Protein AF-A0AA35T4J7-F1 (afdb_monomer_lite)

pLDDT: mean 96.48, std 3.63, range [68.69, 98.81]

Radius of gyration: 11.73 Å; chains: 1; bounding box: 30×26×27 Å

InterPro domains:
  IPR006140 D-isomer specific 2-hydroxyacid dehydrogenase, NAD-binding domain [PF02826] (1-76)
  IPR029752 D-isomer specific 2-hydroxyacid dehydrogenase, NAD-binding domain conserved site 1 [PS00065] (1-28)
  IPR029753 D-isomer specific 2-hydroxyacid dehydrogenase, NAD-binding domain conserved site [PS00670] (49-71)
  IPR036291 NAD(P)-binding domain superfamily [SSF51735] (1-76)
  IPR050857 D-isomer specific 2-hydroxyacid dehydrogenases [PTHR42789] (1-76)

Sequence (77 aa):
MGIVGFGRIGQVVCRKALAFGFEILACDPFVPAETATKLGGKMVDMPTLLKESDFVTLHSPLIPETRNMIGAAELAS

Organism: Geodia barretti (NCBI:txid519541)

Structure (mmCIF, N/CA/C/O backbone):
data_AF-A0AA35T4J7-F1
#
_entry.id   AF-A0AA35T4J7-F1
#
loop_
_atom_site.group_PDB
_atom_site.id
_atom_site.type_symbol
_atom_site.label_atom_id
_atom_site.label_alt_id
_atom_site.label_comp_id
_atom_site.label_asym_id
_atom_site.label_entity_id
_atom_site.label_seq_id
_atom_site.pdbx_PDB_ins_code
_atom_site.Cartn_x
_atom_site.Cartn_y
_atom_site.Cartn_z
_atom_site.occupancy
_atom_site.B_iso_or_equiv
_atom_site.auth_seq_id
_atom_site.auth_comp_id
_atom_site.auth_asym_id
_atom_site.auth_atom_id
_atom_site.pdbx_PDB_model_num
ATOM 1 N N . MET A 1 1 ? -8.622 3.419 2.523 1.00 97.94 1 MET A N 1
ATOM 2 C CA . MET A 1 1 ? -8.135 2.255 1.739 1.00 97.94 1 MET A CA 1
ATOM 3 C C . MET A 1 1 ? -6.667 2.449 1.396 1.00 97.94 1 MET A C 1
ATOM 5 O O . MET A 1 1 ? -6.307 3.455 0.793 1.00 97.94 1 MET A O 1
ATOM 9 N N . GLY A 1 2 ? -5.844 1.476 1.769 1.00 98.56 2 GLY A N 1
ATOM 10 C CA . GLY A 1 2 ? -4.409 1.427 1.537 1.00 98.56 2 GLY A CA 1
ATOM 11 C C . GLY A 1 2 ? -4.057 0.682 0.251 1.00 98.56 2 GLY A C 1
ATOM 12 O O . GLY A 1 2 ? -4.539 -0.422 0.004 1.00 98.56 2 GLY A O 1
ATOM 13 N N . ILE A 1 3 ? -3.201 1.279 -0.573 1.00 98.69 3 ILE A N 1
ATOM 14 C CA . ILE A 1 3 ? -2.698 0.714 -1.827 1.00 98.69 3 ILE A CA 1
ATOM 15 C C . ILE A 1 3 ? -1.180 0.551 -1.716 1.00 98.69 3 ILE A C 1
ATOM 17 O O . ILE A 1 3 ? -0.440 1.534 -1.745 1.00 98.69 3 ILE A O 1
ATOM 21 N N . VAL A 1 4 ? -0.712 -0.693 -1.623 1.00 98.31 4 VAL A N 1
ATOM 22 C CA . VAL A 1 4 ? 0.718 -1.029 -1.627 1.00 98.31 4 VAL A CA 1
ATOM 23 C C . VAL A 1 4 ? 1.159 -1.310 -3.060 1.00 98.31 4 VAL A C 1
ATOM 25 O O . VAL A 1 4 ? 0.623 -2.202 -3.715 1.00 98.31 4 VAL A O 1
ATOM 28 N N . GLY A 1 5 ? 2.147 -0.565 -3.550 1.00 97.50 5 GLY A N 1
ATOM 29 C CA . GLY A 1 5 ? 2.544 -0.565 -4.957 1.00 97.50 5 GLY A CA 1
ATOM 30 C C . GLY A 1 5 ? 1.666 0.383 -5.778 1.00 97.50 5 GLY A C 1
ATOM 31 O O . GLY A 1 5 ? 0.535 0.067 -6.153 1.00 97.50 5 GLY A O 1
ATOM 32 N N . PHE A 1 6 ? 2.207 1.556 -6.102 1.00 98.12 6 PHE A N 1
ATOM 33 C CA . PHE A 1 6 ? 1.504 2.662 -6.759 1.00 98.12 6 PHE A CA 1
ATOM 34 C C . PHE A 1 6 ? 1.911 2.845 -8.231 1.00 98.12 6 PHE A C 1
ATOM 36 O O . PHE A 1 6 ? 1.899 3.946 -8.794 1.00 98.12 6 PHE A O 1
ATOM 43 N N . GLY A 1 7 ? 2.243 1.728 -8.884 1.00 96.19 7 GLY A N 1
ATOM 44 C CA . GLY A 1 7 ? 2.437 1.643 -10.329 1.00 96.19 7 GLY A CA 1
ATOM 45 C C . GLY A 1 7 ? 1.121 1.709 -11.116 1.00 96.19 7 GLY A C 1
ATOM 46 O O . GLY A 1 7 ? 0.075 2.134 -10.623 1.00 96.19 7 GLY A O 1
ATOM 47 N N . ARG A 1 8 ? 1.139 1.241 -12.369 1.00 96.94 8 ARG A N 1
ATOM 48 C CA . ARG A 1 8 ? -0.007 1.364 -13.293 1.00 96.94 8 ARG A CA 1
ATOM 49 C C . ARG A 1 8 ? -1.318 0.791 -12.734 1.00 96.94 8 ARG A C 1
ATOM 51 O O . ARG A 1 8 ? -2.359 1.424 -12.890 1.00 96.94 8 ARG A O 1
ATOM 58 N N . ILE A 1 9 ? -1.277 -0.384 -12.099 1.00 98.12 9 ILE A N 1
ATOM 59 C CA . ILE A 1 9 ? -2.473 -1.039 -11.541 1.00 98.12 9 ILE A CA 1
ATOM 60 C C . ILE A 1 9 ? -2.969 -0.289 -10.300 1.00 98.12 9 ILE A C 1
ATOM 62 O O . ILE A 1 9 ? -4.141 0.082 -10.261 1.00 98.12 9 ILE A O 1
ATOM 66 N N . GLY A 1 10 ? -2.084 0.018 -9.345 1.00 98.06 10 GLY A N 1
ATOM 67 C CA . GLY A 1 10 ? -2.437 0.775 -8.138 1.00 98.06 10 GLY A CA 1
ATOM 68 C C . GLY A 1 10 ? -3.079 2.131 -8.451 1.00 98.06 10 GLY A C 1
ATOM 69 O O . GLY A 1 10 ? -4.089 2.492 -7.856 1.00 98.06 10 GLY A O 1
ATOM 70 N N . GLN A 1 11 ? -2.592 2.839 -9.474 1.00 98.25 11 GLN A N 1
ATOM 71 C CA . GLN A 1 11 ? -3.188 4.104 -9.924 1.00 98.25 11 GLN A CA 1
ATOM 72 C C . GLN A 1 11 ? -4.585 3.940 -10.545 1.00 98.25 11 GLN A C 1
ATOM 74 O O . GLN A 1 11 ? -5.439 4.815 -10.391 1.00 98.25 11 GLN A O 1
ATOM 79 N N . VAL A 1 12 ? -4.840 2.840 -11.263 1.00 98.38 12 VAL A N 1
ATOM 80 C CA . VAL A 1 12 ? -6.184 2.528 -11.784 1.00 98.38 12 VAL A CA 1
ATOM 81 C C . VAL A 1 12 ? -7.141 2.215 -10.636 1.00 98.38 12 VAL A C 1
ATOM 83 O O . VAL A 1 12 ? -8.276 2.690 -10.657 1.00 98.38 12 VAL A O 1
ATOM 86 N N . VAL A 1 13 ? -6.689 1.449 -9.641 1.00 98.44 13 VAL A N 1
ATOM 87 C CA . VAL A 1 13 ? -7.481 1.133 -8.445 1.00 98.44 13 VAL A CA 1
ATOM 88 C C . VAL A 1 13 ? -7.786 2.398 -7.650 1.00 98.44 13 VAL A C 1
ATOM 90 O O . VAL A 1 13 ? -8.948 2.616 -7.334 1.00 98.44 13 VAL A O 1
ATOM 93 N N . CYS A 1 14 ? -6.800 3.276 -7.440 1.00 98.44 14 CYS A N 1
ATOM 94 C CA . CYS A 1 14 ? -6.979 4.577 -6.793 1.00 98.44 14 CYS A CA 1
ATOM 95 C C . CYS A 1 14 ? -8.114 5.387 -7.435 1.00 98.44 14 CYS A C 1
ATOM 97 O O . CYS A 1 14 ? -9.078 5.737 -6.760 1.00 98.44 14 CYS A O 1
ATOM 99 N N . ARG A 1 15 ? -8.072 5.592 -8.762 1.00 98.06 15 ARG A N 1
ATOM 100 C CA . ARG A 1 15 ? -9.124 6.339 -9.480 1.00 98.06 15 ARG A CA 1
ATOM 101 C C . ARG A 1 15 ? -10.515 5.730 -9.313 1.00 98.06 15 ARG A C 1
ATOM 103 O O . ARG A 1 15 ? -11.489 6.464 -9.195 1.00 98.06 15 ARG A O 1
ATOM 110 N N . LYS A 1 16 ? -10.618 4.398 -9.322 1.00 98.12 16 LYS A N 1
ATOM 111 C CA . LYS A 1 16 ? -11.900 3.709 -9.124 1.00 98.12 16 LYS A CA 1
ATOM 112 C C . LYS A 1 16 ? -12.382 3.843 -7.684 1.00 98.12 16 LYS A C 1
ATOM 114 O O . LYS A 1 16 ? -13.535 4.183 -7.478 1.00 98.12 16 LYS A O 1
ATOM 119 N N . ALA A 1 17 ? -11.508 3.614 -6.709 1.00 98.12 17 ALA A N 1
ATOM 120 C CA . ALA A 1 17 ? -11.836 3.686 -5.291 1.00 98.12 17 ALA A CA 1
ATOM 121 C C . ALA A 1 17 ? -12.274 5.103 -4.878 1.00 98.12 17 ALA A C 1
ATOM 123 O O . ALA A 1 17 ? -13.264 5.253 -4.171 1.00 98.12 17 ALA A O 1
ATOM 124 N N . LEU A 1 18 ? -11.639 6.148 -5.413 1.00 97.88 18 LEU A N 1
ATOM 125 C CA . LEU A 1 18 ? -12.083 7.530 -5.201 1.00 97.88 18 LEU A CA 1
ATOM 126 C C . LEU A 1 18 ? -13.515 7.778 -5.693 1.00 97.88 18 LEU A C 1
ATOM 128 O O . LEU A 1 18 ? -14.273 8.477 -5.030 1.00 97.88 18 LEU A O 1
ATOM 132 N N . ALA A 1 19 ? -13.926 7.165 -6.808 1.00 97.81 19 ALA A N 1
ATOM 133 C CA . ALA A 1 19 ? -15.302 7.273 -7.301 1.00 97.81 19 ALA A CA 1
ATOM 134 C C . ALA A 1 19 ? -16.336 6.607 -6.370 1.00 97.81 19 ALA A C 1
ATOM 136 O O . ALA A 1 19 ? -17.516 6.939 -6.433 1.00 97.81 19 ALA A O 1
ATOM 137 N N . PHE A 1 20 ? -15.895 5.699 -5.494 1.00 97.38 20 PHE A N 1
ATOM 138 C CA . PHE A 1 20 ? -16.710 5.102 -4.433 1.00 97.38 20 PHE A CA 1
ATOM 139 C C . PHE A 1 20 ? -16.602 5.853 -3.095 1.00 97.38 20 PHE A C 1
ATOM 141 O O . PHE A 1 20 ? -17.172 5.403 -2.106 1.00 97.38 20 PHE A O 1
ATOM 148 N N . GLY A 1 21 ? -15.893 6.986 -3.048 1.00 96.94 21 GLY A N 1
ATOM 149 C CA . GLY A 1 21 ? -15.757 7.810 -1.845 1.00 96.94 21 GLY A CA 1
ATOM 150 C C . GLY A 1 21 ? -14.710 7.319 -0.843 1.00 96.94 21 GLY A C 1
ATOM 151 O O . GLY A 1 21 ? -14.738 7.744 0.307 1.00 96.94 21 GLY A O 1
ATOM 152 N N . PHE A 1 22 ? -13.789 6.437 -1.244 1.00 98.12 22 PHE A N 1
ATOM 153 C CA . PHE A 1 22 ? -12.688 6.033 -0.367 1.00 98.12 22 PHE A CA 1
ATOM 154 C C . PHE A 1 22 ? -11.667 7.158 -0.188 1.00 98.12 22 PHE A C 1
ATOM 156 O O . PHE A 1 22 ? -11.235 7.774 -1.162 1.00 98.12 22 PHE A O 1
ATOM 163 N N . GLU A 1 23 ? -11.170 7.321 1.035 1.00 98.25 23 GLU A N 1
ATOM 164 C CA . GLU A 1 23 ? -9.908 8.017 1.288 1.00 98.25 23 GLU A CA 1
ATOM 165 C C . GLU A 1 23 ? -8.735 7.085 0.950 1.00 98.25 23 GLU A C 1
ATOM 167 O O . GLU A 1 23 ? -8.718 5.918 1.363 1.00 98.25 23 GLU A O 1
ATOM 172 N N . ILE A 1 24 ? -7.768 7.567 0.161 1.00 98.62 24 ILE A N 1
ATOM 173 C CA . ILE A 1 24 ? -6.685 6.732 -0.375 1.00 98.62 24 ILE A CA 1
ATOM 174 C C . ILE A 1 24 ? -5.349 7.052 0.284 1.00 98.62 24 ILE A C 1
ATOM 176 O O . ILE A 1 24 ? -4.818 8.154 0.140 1.00 98.62 24 ILE A O 1
ATOM 180 N N . LEU A 1 25 ? -4.766 6.025 0.898 1.00 98.81 25 LEU A N 1
ATOM 181 C CA . LEU A 1 25 ? -3.372 5.986 1.319 1.00 98.81 25 LEU A CA 1
ATOM 182 C C . LEU A 1 25 ? -2.589 5.109 0.338 1.00 98.81 25 LEU A C 1
ATOM 184 O O . LEU A 1 25 ? -3.024 4.014 -0.011 1.00 98.81 25 LEU A O 1
ATOM 188 N N . ALA A 1 26 ? -1.444 5.584 -0.131 1.00 98.62 26 ALA A N 1
ATOM 189 C CA . ALA A 1 26 ? -0.567 4.859 -1.040 1.00 98.62 26 ALA A CA 1
ATOM 190 C C . ALA A 1 26 ? 0.807 4.661 -0.398 1.00 98.62 26 ALA A C 1
ATOM 192 O O . ALA A 1 26 ? 1.294 5.555 0.287 1.00 98.62 26 ALA A O 1
ATOM 193 N N . CYS A 1 27 ? 1.440 3.519 -0.652 1.00 98.31 27 CYS A N 1
ATOM 194 C CA . CYS A 1 27 ? 2.823 3.262 -0.266 1.00 98.31 27 CYS A CA 1
ATOM 195 C C . CYS A 1 27 ? 3.575 2.644 -1.446 1.00 98.31 27 CYS A C 1
ATOM 197 O O . CYS A 1 27 ? 3.205 1.577 -1.945 1.00 98.31 27 CYS A O 1
ATOM 199 N N . ASP A 1 28 ? 4.622 3.323 -1.906 1.00 97.25 28 ASP A N 1
ATOM 200 C CA . ASP A 1 28 ? 5.518 2.836 -2.949 1.00 97.25 28 ASP A CA 1
ATOM 201 C C . ASP A 1 28 ? 6.898 3.504 -2.799 1.00 97.25 28 ASP A C 1
ATOM 203 O O . ASP A 1 28 ? 6.967 4.734 -2.775 1.00 97.25 28 ASP A O 1
ATOM 207 N N . PRO A 1 29 ? 7.997 2.736 -2.687 1.00 93.94 29 PRO A N 1
ATOM 208 C CA . PRO A 1 29 ? 9.330 3.302 -2.480 1.00 93.94 29 PRO A CA 1
ATOM 209 C C . PRO A 1 29 ? 9.950 3.914 -3.747 1.00 93.94 29 PRO A C 1
ATOM 211 O O . PRO A 1 29 ? 10.940 4.635 -3.650 1.00 93.94 29 PRO A O 1
ATOM 214 N N . PHE A 1 30 ? 9.403 3.632 -4.932 1.00 93.56 30 PHE A N 1
ATOM 215 C CA . PHE A 1 30 ? 9.963 4.055 -6.218 1.00 93.56 30 PHE A CA 1
ATOM 216 C C . PHE A 1 30 ? 9.134 5.145 -6.902 1.00 93.56 30 PHE A C 1
ATOM 218 O O . PHE A 1 30 ? 9.642 5.855 -7.772 1.00 93.56 30 PHE A O 1
ATOM 225 N N . VAL A 1 31 ? 7.859 5.287 -6.538 1.00 95.75 31 VAL A N 1
A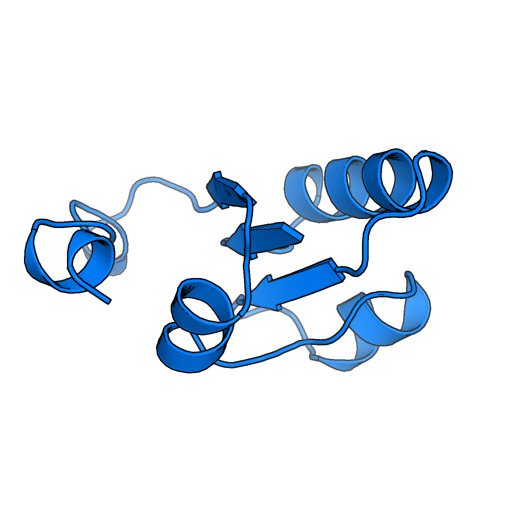TOM 226 C CA . VAL A 1 31 ? 6.963 6.289 -7.121 1.00 95.75 31 VAL A CA 1
ATOM 227 C C . VAL A 1 31 ? 7.016 7.595 -6.316 1.00 95.75 31 VAL A C 1
ATOM 229 O O . VAL A 1 31 ? 6.783 7.579 -5.108 1.00 95.75 31 VAL A O 1
ATOM 232 N N . PRO A 1 32 ? 7.241 8.758 -6.958 1.00 96.94 32 PRO A N 1
ATOM 233 C CA . PRO A 1 32 ? 7.226 10.044 -6.266 1.00 96.94 32 PRO A CA 1
ATOM 234 C C . PRO A 1 32 ? 5.880 10.319 -5.588 1.00 96.94 32 PRO A C 1
ATOM 236 O O . PRO A 1 32 ? 4.827 10.125 -6.206 1.00 96.94 32 PRO A O 1
ATOM 239 N N . ALA A 1 33 ? 5.913 10.858 -4.365 1.00 95.94 33 ALA A N 1
ATOM 240 C CA . ALA A 1 33 ? 4.723 11.149 -3.560 1.00 95.94 33 ALA A CA 1
ATOM 241 C C . ALA A 1 33 ? 3.682 12.017 -4.292 1.00 95.94 33 ALA A C 1
ATOM 243 O O . ALA A 1 33 ? 2.481 11.765 -4.196 1.00 95.94 33 ALA A O 1
ATOM 244 N N . GLU A 1 34 ? 4.139 12.977 -5.105 1.00 97.38 34 GLU A N 1
ATOM 245 C CA . GLU A 1 34 ? 3.281 13.835 -5.933 1.00 97.38 34 GLU A CA 1
ATOM 246 C C . GLU A 1 34 ? 2.348 13.056 -6.869 1.00 97.38 34 GLU A C 1
ATOM 248 O O . GLU A 1 34 ? 1.290 13.558 -7.248 1.00 97.38 34 GLU A O 1
ATOM 253 N N . THR A 1 35 ? 2.728 11.838 -7.265 1.00 97.12 35 THR A N 1
ATOM 254 C CA . THR A 1 35 ? 1.919 10.988 -8.148 1.00 97.12 35 THR A CA 1
ATOM 255 C C . THR A 1 35 ? 0.611 10.583 -7.474 1.00 97.12 35 THR A C 1
ATOM 257 O O . THR A 1 35 ? -0.433 10.581 -8.124 1.00 97.12 35 THR A O 1
ATOM 260 N N . ALA A 1 36 ? 0.648 10.275 -6.172 1.00 97.19 36 ALA A N 1
ATOM 261 C CA . ALA A 1 36 ? -0.553 9.986 -5.394 1.00 97.19 36 ALA A CA 1
ATOM 262 C C . ALA A 1 36 ? -1.394 11.254 -5.209 1.00 97.19 36 ALA A C 1
ATOM 264 O O . ALA A 1 36 ? -2.587 11.230 -5.509 1.00 97.19 36 ALA A O 1
ATOM 265 N N . THR A 1 37 ? -0.757 12.373 -4.844 1.00 97.06 37 THR A N 1
ATOM 266 C CA . THR A 1 37 ? -1.431 13.666 -4.644 1.00 97.06 37 THR A CA 1
ATOM 267 C C . THR A 1 37 ? -2.193 14.118 -5.889 1.00 97.06 37 THR A C 1
ATOM 269 O O . THR A 1 37 ? -3.358 14.493 -5.797 1.00 97.06 37 THR A O 1
ATOM 272 N N . LYS A 1 38 ? -1.580 14.016 -7.078 1.00 97.81 38 LYS A N 1
ATOM 273 C CA . LYS A 1 38 ? -2.220 14.363 -8.363 1.00 97.81 38 LYS A CA 1
ATOM 274 C C . LYS A 1 38 ? -3.448 13.507 -8.676 1.00 97.81 38 LYS A C 1
ATOM 276 O O . LYS A 1 38 ? -4.317 13.949 -9.419 1.00 97.81 38 LYS A O 1
ATOM 281 N N . LEU A 1 39 ? -3.509 12.287 -8.143 1.00 97.38 39 LEU A N 1
ATOM 282 C CA . LEU A 1 39 ? -4.640 11.381 -8.321 1.00 97.38 39 LEU A CA 1
ATOM 283 C C . LEU A 1 39 ? -5.675 11.481 -7.199 1.00 97.38 39 LEU A C 1
ATOM 285 O O . LEU A 1 39 ? -6.674 10.786 -7.300 1.00 97.38 39 LEU A O 1
ATOM 289 N N . GLY A 1 40 ? -5.475 12.326 -6.182 1.00 96.81 40 GLY A N 1
ATOM 290 C CA . GLY A 1 40 ? -6.391 12.467 -5.044 1.00 96.81 40 GLY A CA 1
ATOM 291 C C . GLY A 1 40 ? -6.121 11.506 -3.882 1.00 96.81 40 GLY A C 1
ATOM 292 O O . GLY A 1 40 ? -6.95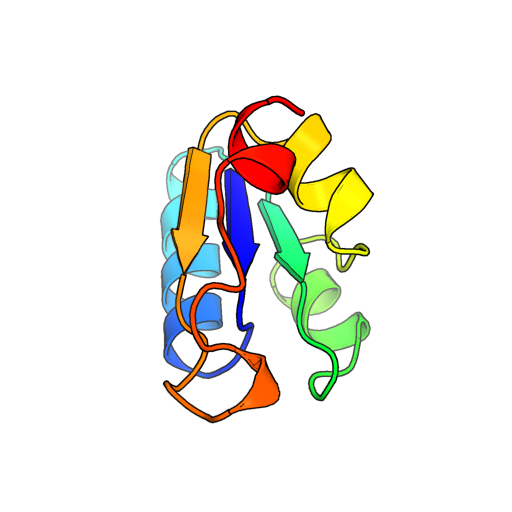6 11.384 -2.994 1.00 96.81 40 GLY A O 1
ATOM 293 N N . GLY A 1 41 ? -4.973 10.821 -3.876 1.00 97.56 41 GLY A N 1
ATOM 294 C CA . GLY A 1 41 ? -4.503 10.019 -2.743 1.00 97.56 41 GLY A CA 1
ATOM 295 C C . GLY A 1 41 ? -3.350 10.685 -1.990 1.00 97.56 41 GLY A C 1
ATOM 296 O O . GLY A 1 41 ? -2.809 11.703 -2.417 1.00 97.56 41 GLY A O 1
ATOM 297 N N . LYS A 1 42 ? -2.928 10.076 -0.882 1.00 98.44 42 LYS A N 1
ATOM 298 C CA . LYS A 1 42 ? -1.802 10.531 -0.057 1.00 98.44 42 LYS A CA 1
ATOM 299 C C . LYS A 1 42 ? -0.731 9.446 0.013 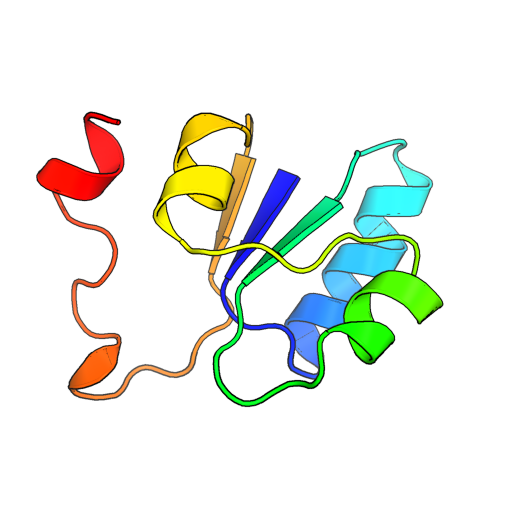1.00 98.44 42 LYS A C 1
ATOM 301 O O . LYS A 1 42 ? -1.032 8.315 0.379 1.00 98.44 42 LYS A O 1
ATOM 306 N N . MET A 1 43 ? 0.515 9.783 -0.323 1.00 98.38 43 MET A N 1
ATOM 307 C CA . MET A 1 43 ? 1.645 8.869 -0.122 1.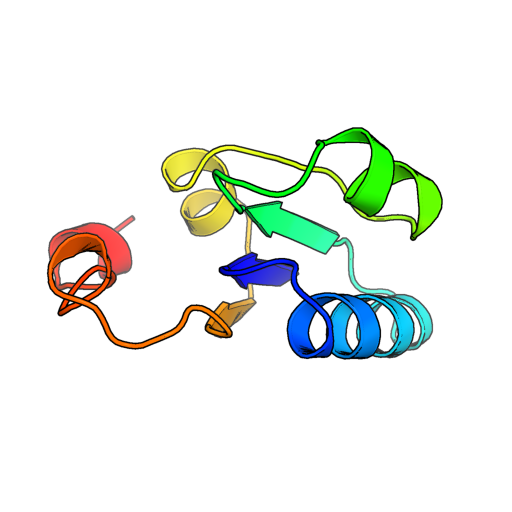00 98.38 43 MET A CA 1
ATOM 308 C C . MET A 1 43 ? 2.044 8.856 1.359 1.00 98.38 43 MET A C 1
ATOM 310 O O . MET A 1 43 ? 2.228 9.921 1.951 1.00 98.38 43 MET A O 1
ATOM 314 N N . VAL A 1 44 ? 2.172 7.671 1.946 1.00 98.56 44 VAL A N 1
ATOM 315 C CA . VAL A 1 44 ? 2.550 7.439 3.348 1.00 98.56 44 VAL A CA 1
ATOM 316 C C . VAL A 1 44 ? 3.501 6.241 3.456 1.00 98.56 44 VAL A C 1
ATOM 318 O O . VAL A 1 44 ? 3.709 5.500 2.491 1.00 98.56 44 VAL A O 1
ATOM 321 N N . ASP A 1 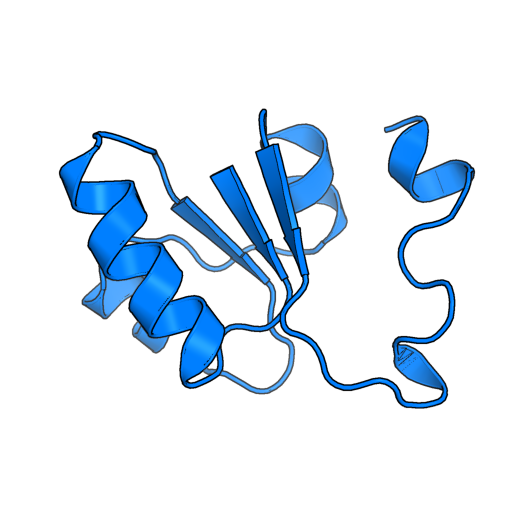45 ? 4.100 6.051 4.630 1.00 97.38 45 ASP A N 1
ATOM 322 C CA . ASP A 1 45 ? 4.875 4.845 4.924 1.00 97.38 45 ASP A CA 1
ATOM 323 C C . ASP A 1 45 ? 3.975 3.622 5.188 1.00 97.38 45 ASP A C 1
ATOM 325 O O . ASP A 1 45 ? 2.762 3.737 5.383 1.00 97.38 45 ASP A O 1
ATOM 329 N N . MET A 1 46 ? 4.575 2.426 5.153 1.00 96.12 46 MET A N 1
ATOM 330 C CA . MET A 1 46 ? 3.854 1.165 5.357 1.00 96.12 46 MET A CA 1
ATOM 331 C C . MET A 1 46 ? 3.173 1.083 6.737 1.00 96.12 46 MET A C 1
ATOM 333 O O . MET A 1 46 ? 1.994 0.733 6.766 1.00 96.12 46 MET A O 1
ATOM 337 N N . PRO A 1 47 ? 3.834 1.419 7.867 1.00 96.44 47 PRO A N 1
ATOM 338 C CA . PRO A 1 47 ? 3.178 1.380 9.176 1.00 96.44 47 PRO A CA 1
ATOM 339 C C . PRO A 1 47 ? 1.932 2.268 9.259 1.00 96.44 47 PRO A C 1
ATOM 341 O O . PRO A 1 47 ? 0.902 1.833 9.769 1.00 96.44 47 PRO A O 1
ATOM 344 N N . THR A 1 48 ? 1.999 3.490 8.721 1.00 98.00 48 THR A N 1
ATOM 345 C CA . THR A 1 48 ? 0.852 4.407 8.668 1.00 98.00 48 THR A CA 1
ATOM 346 C C . THR A 1 48 ? -0.253 3.838 7.788 1.00 98.00 48 THR A C 1
ATOM 348 O O . THR A 1 48 ? -1.414 3.835 8.188 1.00 98.00 48 THR A O 1
ATOM 351 N N . LEU A 1 49 ? 0.100 3.310 6.608 1.00 98.06 49 LEU A N 1
ATOM 352 C CA . LEU A 1 49 ? -0.866 2.710 5.691 1.00 98.06 49 LEU A CA 1
ATOM 353 C C . LEU A 1 49 ? -1.638 1.574 6.360 1.00 98.06 49 LEU A C 1
ATOM 355 O O . LEU A 1 49 ? -2.862 1.559 6.259 1.00 98.06 49 LEU A O 1
ATOM 359 N N . LEU A 1 50 ? -0.946 0.643 7.020 1.00 97.50 50 LEU A N 1
ATOM 360 C CA . LEU A 1 50 ? -1.582 -0.508 7.667 1.00 97.50 50 LEU A CA 1
ATOM 361 C C . LEU A 1 50 ? -2.489 -0.076 8.821 1.00 97.50 50 LEU A C 1
ATOM 363 O O . LEU A 1 50 ? -3.621 -0.536 8.907 1.00 97.50 50 LEU A O 1
ATOM 367 N N . LYS A 1 51 ? -2.028 0.869 9.647 1.00 97.25 51 LYS A N 1
ATOM 368 C CA . LYS A 1 51 ? -2.770 1.347 10.817 1.00 97.25 51 LYS A CA 1
ATOM 369 C C . LYS A 1 51 ? -4.038 2.132 10.469 1.00 97.25 51 LYS A C 1
ATOM 371 O O . LYS A 1 51 ? -5.021 2.062 11.198 1.00 97.25 51 LYS A O 1
ATOM 376 N N . GLU A 1 52 ? -4.004 2.932 9.406 1.00 97.44 52 GLU A N 1
ATOM 377 C CA . GLU A 1 52 ? -5.099 3.849 9.052 1.00 97.44 52 GLU A CA 1
ATOM 378 C C . GLU A 1 52 ? -6.056 3.284 7.985 1.00 97.44 52 GLU A C 1
ATOM 380 O O . GLU A 1 52 ? -7.064 3.912 7.669 1.00 97.44 52 GLU A O 1
ATOM 385 N N . SER A 1 53 ? -5.762 2.123 7.391 1.00 97.75 53 SER A N 1
ATOM 386 C CA . SER A 1 53 ? -6.566 1.579 6.290 1.00 97.75 53 SER A CA 1
ATOM 387 C C . SER A 1 53 ? -7.563 0.515 6.737 1.00 97.75 53 SER A C 1
ATOM 389 O O . SER A 1 53 ? -7.166 -0.564 7.153 1.00 97.75 53 SER A O 1
ATOM 391 N N . ASP A 1 54 ? -8.853 0.727 6.458 1.00 96.88 54 ASP A N 1
ATOM 392 C CA . ASP A 1 54 ? -9.879 -0.322 6.634 1.00 96.88 54 ASP A CA 1
ATOM 393 C C . ASP A 1 54 ? -9.734 -1.487 5.637 1.00 96.88 54 ASP A C 1
ATOM 395 O O . ASP A 1 54 ? -10.157 -2.613 5.884 1.00 96.88 54 ASP A O 1
ATOM 399 N N . PHE A 1 55 ? -9.150 -1.203 4.471 1.00 97.31 55 PHE A N 1
ATOM 400 C CA . PHE A 1 55 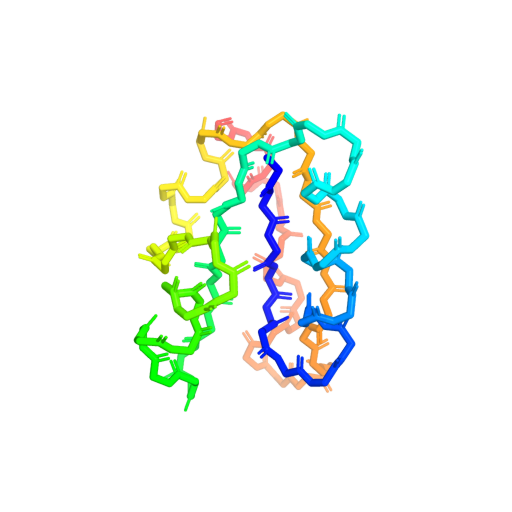? -8.900 -2.169 3.403 1.00 97.31 55 PHE A CA 1
ATOM 401 C C . PHE A 1 55 ? -7.512 -1.940 2.834 1.00 97.31 55 PHE A C 1
ATOM 403 O O . PHE A 1 55 ? -7.177 -0.798 2.517 1.00 97.31 55 PHE A O 1
ATOM 410 N N . VAL A 1 56 ? -6.750 -3.012 2.624 1.00 97.81 56 VAL A N 1
ATOM 411 C CA . VAL A 1 56 ? -5.423 -2.966 2.000 1.00 97.81 56 VAL A CA 1
ATOM 412 C C . VAL A 1 56 ? -5.414 -3.827 0.739 1.00 97.81 56 VAL A C 1
ATOM 414 O O . VAL A 1 56 ? -5.884 -4.962 0.746 1.00 97.81 56 VAL A O 1
ATOM 417 N N . THR A 1 57 ? -4.872 -3.289 -0.352 1.00 98.25 57 THR A N 1
ATOM 418 C CA . THR A 1 57 ? -4.653 -4.013 -1.612 1.00 98.25 57 THR A CA 1
ATOM 419 C C . THR A 1 57 ? -3.176 -4.005 -1.990 1.00 98.25 57 THR A C 1
ATOM 421 O O . THR A 1 57 ? -2.496 -2.985 -1.856 1.00 98.25 57 THR A O 1
ATOM 424 N N . LEU A 1 58 ? -2.679 -5.144 -2.477 1.00 97.81 58 LEU A N 1
ATOM 425 C CA . LEU A 1 58 ? -1.286 -5.326 -2.880 1.00 97.81 58 LEU A CA 1
ATOM 426 C C . LEU A 1 58 ? -1.173 -5.366 -4.409 1.00 97.81 58 LEU A C 1
ATOM 428 O O . LEU A 1 58 ? -1.794 -6.189 -5.081 1.00 97.81 58 LEU A O 1
ATOM 432 N N . HIS A 1 59 ? -0.344 -4.484 -4.954 1.00 97.31 59 HIS A N 1
ATOM 433 C CA . HIS A 1 59 ? 0.007 -4.399 -6.373 1.00 97.31 59 HIS A CA 1
ATOM 434 C C . HIS A 1 59 ? 1.525 -4.307 -6.586 1.00 97.31 59 HIS A C 1
ATOM 436 O O . HIS A 1 59 ? 1.981 -3.923 -7.666 1.00 97.31 59 HIS A O 1
ATOM 442 N N . SER A 1 60 ? 2.311 -4.642 -5.561 1.00 94.88 60 SER A N 1
ATOM 443 C CA . SER A 1 60 ? 3.757 -4.802 -5.658 1.00 94.88 60 SER A CA 1
ATOM 444 C C . SER A 1 60 ? 4.111 -6.079 -6.442 1.00 94.88 60 SER A C 1
ATOM 446 O O . SER A 1 60 ? 3.400 -7.084 -6.353 1.00 94.88 60 SER A O 1
ATOM 448 N N . PRO A 1 61 ? 5.197 -6.074 -7.239 1.00 94.50 61 PRO A N 1
ATOM 449 C CA . PRO A 1 61 ? 5.701 -7.297 -7.854 1.00 94.50 61 PRO A CA 1
ATOM 450 C C . PRO A 1 61 ? 6.225 -8.249 -6.775 1.00 94.50 61 PRO A C 1
ATOM 452 O O . PRO A 1 61 ? 6.666 -7.802 -5.717 1.00 94.50 61 PRO A O 1
ATOM 455 N N . LEU A 1 62 ? 6.234 -9.554 -7.056 1.00 95.81 62 LEU A N 1
ATOM 456 C CA . LEU A 1 62 ? 6.865 -10.539 -6.178 1.00 95.81 62 LEU A CA 1
ATOM 457 C C . LEU A 1 62 ? 8.380 -10.568 -6.427 1.00 95.81 62 LEU A C 1
ATOM 459 O O . LEU A 1 62 ? 8.836 -11.096 -7.440 1.00 95.81 62 LEU A O 1
ATOM 463 N N . ILE A 1 63 ? 9.141 -10.012 -5.489 1.00 94.38 63 ILE A N 1
ATOM 464 C CA . ILE A 1 63 ? 10.610 -9.969 -5.447 1.00 94.38 63 ILE A CA 1
ATOM 465 C C . ILE A 1 63 ? 11.075 -10.326 -4.021 1.00 94.38 63 ILE A C 1
ATOM 467 O O . ILE A 1 63 ? 10.229 -10.392 -3.122 1.00 94.38 63 ILE A O 1
ATOM 471 N N . PRO A 1 64 ? 12.369 -10.604 -3.769 1.00 95.62 64 PRO A N 1
ATOM 472 C CA . PRO A 1 64 ? 12.847 -10.950 -2.427 1.00 95.62 64 PRO A CA 1
ATOM 473 C C . PRO A 1 64 ? 12.411 -9.963 -1.336 1.00 95.62 64 PRO A C 1
ATOM 475 O O . PRO A 1 64 ? 12.018 -10.388 -0.256 1.00 95.62 64 PRO A O 1
ATOM 478 N N . GLU A 1 65 ? 12.399 -8.670 -1.649 1.00 91.25 65 GLU A N 1
ATOM 479 C CA . GLU A 1 65 ? 12.058 -7.574 -0.740 1.00 91.25 65 GLU A CA 1
ATOM 480 C C . GLU A 1 65 ? 10.558 -7.497 -0.414 1.00 91.25 65 GLU A C 1
ATOM 482 O O . GLU A 1 65 ? 10.180 -6.971 0.628 1.00 91.25 65 GLU A O 1
ATOM 487 N N . THR A 1 66 ? 9.688 -8.002 -1.295 1.00 94.88 66 THR A N 1
ATOM 488 C CA . THR A 1 66 ? 8.221 -7.967 -1.121 1.00 94.88 66 THR A CA 1
ATOM 489 C C . THR A 1 66 ? 7.643 -9.324 -0.727 1.00 94.88 66 THR A C 1
ATOM 491 O O . THR A 1 66 ? 6.461 -9.441 -0.391 1.00 94.88 66 THR A O 1
ATOM 494 N N . ARG A 1 67 ? 8.458 -10.383 -0.748 1.00 95.25 67 ARG A N 1
ATOM 495 C CA . ARG A 1 67 ? 8.035 -11.719 -0.339 1.00 95.25 67 ARG A CA 1
ATOM 496 C C . ARG A 1 67 ? 7.732 -11.726 1.155 1.00 95.25 67 ARG A C 1
ATOM 498 O O . ARG A 1 67 ? 8.590 -11.404 1.964 1.00 95.25 67 ARG A O 1
ATOM 505 N N . ASN A 1 68 ? 6.522 -12.159 1.507 1.00 94.94 68 ASN A N 1
ATOM 506 C CA . ASN A 1 68 ? 6.024 -12.161 2.886 1.00 94.94 68 ASN A CA 1
ATOM 507 C C . ASN A 1 68 ? 6.046 -10.772 3.548 1.00 94.94 68 ASN A C 1
ATOM 509 O O . ASN A 1 68 ? 6.114 -10.687 4.768 1.00 94.94 68 ASN A O 1
ATOM 513 N N . MET A 1 69 ? 5.968 -9.692 2.761 1.00 94.81 69 MET A N 1
ATOM 514 C CA . MET A 1 69 ? 5.959 -8.328 3.300 1.00 94.81 69 MET A CA 1
ATOM 515 C C . MET A 1 69 ? 4.738 -8.017 4.175 1.00 94.81 69 MET A C 1
ATOM 517 O O . MET A 1 69 ? 4.776 -7.055 4.927 1.00 94.81 69 MET A O 1
ATOM 521 N N . ILE A 1 70 ? 3.662 -8.801 4.048 1.00 96.12 70 ILE A N 1
ATOM 522 C CA . ILE A 1 70 ? 2.509 -8.785 4.949 1.00 96.12 70 ILE A CA 1
ATOM 523 C C . ILE A 1 70 ? 2.482 -10.135 5.667 1.00 96.12 70 ILE A C 1
ATOM 525 O O . ILE A 1 70 ? 2.032 -11.137 5.104 1.00 96.12 70 ILE A O 1
ATOM 529 N N . GLY A 1 71 ? 3.029 -10.169 6.878 1.00 94.94 71 GLY A N 1
ATOM 530 C CA . GLY A 1 71 ? 3.057 -11.333 7.750 1.00 94.94 71 GLY A CA 1
ATOM 531 C C . GLY A 1 71 ? 2.190 -11.144 8.992 1.00 94.94 71 GLY A C 1
ATOM 532 O O . GLY A 1 71 ? 1.332 -10.268 9.067 1.00 94.94 71 GLY A O 1
ATOM 533 N N . ALA A 1 72 ? 2.418 -11.990 9.998 1.00 95.81 72 ALA A N 1
ATOM 534 C CA . ALA A 1 72 ? 1.665 -11.933 11.251 1.00 95.81 72 ALA A CA 1
ATOM 535 C C . ALA A 1 72 ? 1.866 -10.610 12.009 1.00 95.81 72 ALA A C 1
ATOM 537 O O . ALA A 1 72 ? 0.936 -10.143 12.655 1.00 95.81 72 ALA A O 1
ATOM 538 N N . ALA A 1 73 ? 3.058 -10.010 11.926 1.00 93.88 73 ALA A N 1
ATOM 539 C CA . ALA A 1 73 ? 3.350 -8.740 12.583 1.00 93.88 73 ALA A CA 1
ATOM 540 C C . ALA A 1 73 ? 2.565 -7.586 11.943 1.00 93.88 73 ALA A C 1
ATOM 542 O O . ALA A 1 73 ? 1.953 -6.793 12.649 1.00 93.88 73 ALA A O 1
ATOM 543 N N . GLU A 1 74 ? 2.525 -7.537 10.613 1.00 95.12 74 GLU A N 1
ATOM 544 C CA . GLU A 1 74 ? 1.816 -6.510 9.848 1.00 95.12 74 GLU A CA 1
ATOM 545 C C . GLU A 1 74 ? 0.294 -6.672 9.909 1.00 95.12 74 GLU A C 1
ATOM 547 O O . GLU A 1 74 ? -0.422 -5.697 9.743 1.00 95.12 74 GLU A O 1
ATOM 552 N N . LEU A 1 75 ? -0.214 -7.886 10.143 1.00 92.38 75 LEU A N 1
ATOM 553 C CA . LEU A 1 75 ? -1.649 -8.144 10.325 1.00 92.38 75 LEU A CA 1
ATOM 554 C C . LEU A 1 75 ? -2.132 -7.924 11.765 1.00 92.38 75 LEU A C 1
ATOM 556 O O . LEU A 1 75 ? -3.337 -7.878 11.999 1.00 92.38 75 LEU A O 1
ATOM 560 N N . ALA A 1 76 ? -1.214 -7.832 12.727 1.00 90.19 76 ALA A N 1
ATOM 561 C CA . ALA A 1 76 ? -1.524 -7.562 14.130 1.00 90.19 76 ALA A CA 1
ATOM 562 C C . ALA A 1 76 ? -1.535 -6.057 14.467 1.00 90.19 76 ALA A C 1
ATOM 564 O O . ALA A 1 76 ? -1.698 -5.711 15.639 1.00 90.19 76 ALA A O 1
ATOM 565 N N . SER A 1 77 ? -1.302 -5.196 13.468 1.00 68.69 77 SER A N 1
ATOM 566 C CA . SER A 1 77 ? -1.204 -3.737 13.594 1.00 68.69 77 SER A CA 1
ATOM 567 C C . SER A 1 77 ? -2.531 -3.051 13.885 1.00 68.69 77 SER A C 1
ATOM 569 O O . SER A 1 77 ? -3.535 -3.481 13.277 1.00 68.69 77 SER A O 1
#

Secondary structure (DSSP, 8-state):
-EEE--SHHHHHHHHHHHHTT---EEE-SSS-HHHHHHTT-EE--HHHHHHH-SSEEE-----TTTTT-S-HHHH--

Foldseek 3Di:
DEEEDCPPVSLVVLLVVVVVVDAYEYEDPPDDQVSQVVSRHGYDHLQCRLVVDPDYDYDDDDDPVCVPVPDPVSPVD